Protein AF-A0A9D6X9I3-F1 (afdb_monomer)

Structure (mmCIF, N/CA/C/O backbone):
data_AF-A0A9D6X9I3-F1
#
_entry.id   AF-A0A9D6X9I3-F1
#
loop_
_atom_site.group_PDB
_atom_site.id
_atom_site.type_symbol
_atom_site.label_atom_i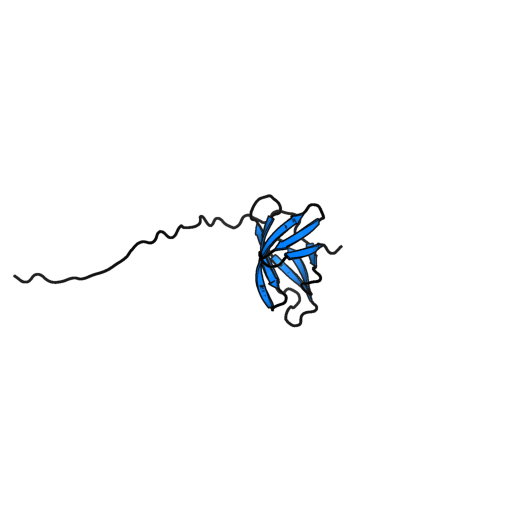d
_atom_site.label_alt_id
_atom_site.label_comp_id
_atom_site.label_asym_id
_atom_site.label_entity_id
_atom_site.label_seq_id
_atom_site.pdbx_PDB_ins_code
_atom_site.Cartn_x
_atom_site.Cartn_y
_atom_site.Cartn_z
_atom_site.occupancy
_atom_site.B_iso_or_equiv
_atom_site.auth_seq_id
_atom_site.auth_comp_id
_atom_site.auth_asym_id
_atom_site.auth_atom_id
_atom_site.pdbx_PDB_model_num
ATOM 1 N N . MET A 1 1 ? -40.344 14.367 -65.796 1.00 40.69 1 MET A N 1
ATOM 2 C CA . MET A 1 1 ? -39.614 13.225 -65.203 1.00 40.69 1 MET A CA 1
ATOM 3 C C . MET A 1 1 ? -39.374 13.541 -63.734 1.00 40.69 1 MET A C 1
ATOM 5 O O . MET A 1 1 ? -38.912 14.632 -63.437 1.00 40.69 1 MET A O 1
ATOM 9 N N . ARG A 1 2 ? -39.818 12.656 -62.836 1.00 38.0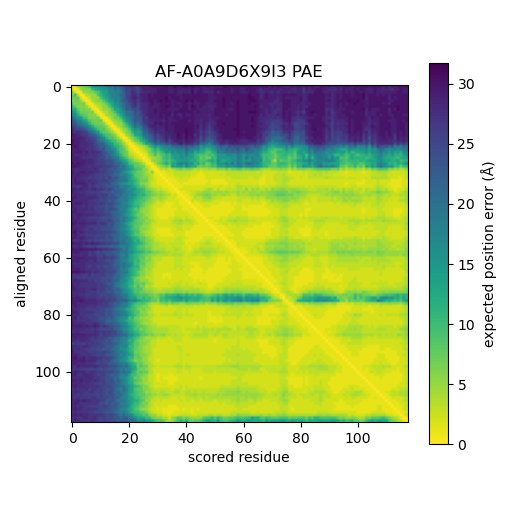9 2 ARG A N 1
ATOM 10 C CA . ARG A 1 2 ? -39.663 12.755 -61.375 1.00 38.09 2 ARG A CA 1
ATOM 11 C C . ARG A 1 2 ? -38.271 12.236 -61.001 1.00 38.09 2 ARG A C 1
ATOM 13 O O . ARG A 1 2 ? -37.972 11.105 -61.370 1.00 38.09 2 ARG A O 1
ATOM 20 N N . THR A 1 3 ? -37.490 12.992 -60.233 1.00 47.09 3 THR A N 1
ATOM 21 C CA . THR A 1 3 ? -36.297 12.465 -59.547 1.00 47.09 3 THR A CA 1
ATOM 22 C C . THR A 1 3 ? -36.475 12.664 -58.045 1.00 47.09 3 THR A C 1
ATOM 24 O O . THR A 1 3 ? -36.801 13.759 -57.590 1.00 47.09 3 THR A O 1
ATOM 27 N N . LEU A 1 4 ? -36.356 11.557 -57.313 1.00 41.62 4 LEU A N 1
ATOM 28 C CA . LEU A 1 4 ? -36.551 11.406 -55.873 1.00 41.62 4 LEU A CA 1
ATOM 29 C C . LEU A 1 4 ? -35.307 11.822 -55.062 1.00 41.62 4 LEU A C 1
ATOM 31 O O . LEU A 1 4 ? -34.189 11.511 -55.449 1.00 41.62 4 LEU A O 1
ATOM 35 N N . LEU A 1 5 ? -35.577 12.516 -53.949 1.00 43.22 5 LEU A N 1
ATOM 36 C CA . LEU A 1 5 ? -35.137 12.325 -52.550 1.00 43.22 5 LEU A CA 1
ATOM 37 C C . LEU A 1 5 ? -33.838 11.549 -52.209 1.00 43.22 5 LEU A C 1
ATOM 39 O O . LEU A 1 5 ? -33.625 10.459 -52.725 1.00 43.22 5 LEU A O 1
ATOM 43 N N . VAL A 1 6 ? -33.097 12.064 -51.205 1.00 44.69 6 VAL A N 1
ATOM 44 C CA . VAL A 1 6 ? -32.591 11.422 -49.945 1.00 44.69 6 VAL A CA 1
ATOM 45 C C . VAL A 1 6 ? -31.390 12.256 -49.431 1.00 44.69 6 VAL A C 1
ATOM 47 O O . VAL A 1 6 ? -30.391 12.389 -50.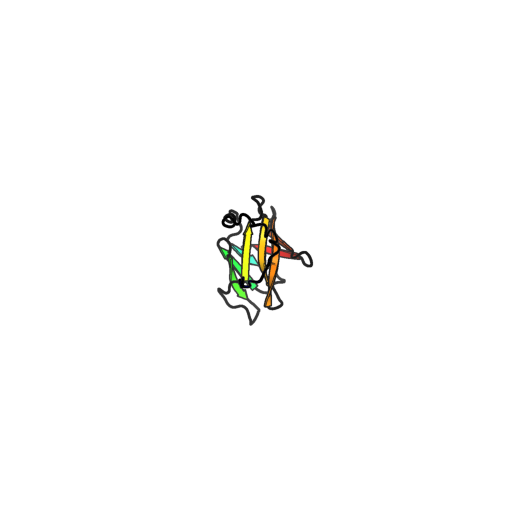124 1.00 44.69 6 VAL A O 1
ATOM 50 N N . LEU A 1 7 ? -31.532 13.109 -48.408 1.00 42.66 7 LEU A N 1
ATOM 51 C CA . LEU A 1 7 ? -31.401 12.894 -46.949 1.00 42.66 7 LEU A CA 1
ATOM 52 C C . LEU A 1 7 ? -30.029 12.387 -46.424 1.00 42.66 7 LEU A C 1
ATOM 54 O O . LEU A 1 7 ? -29.728 11.206 -46.493 1.00 42.66 7 LEU A O 1
ATOM 58 N N . ALA A 1 8 ? -29.348 13.311 -45.731 1.00 44.59 8 ALA A N 1
ATOM 59 C CA . ALA A 1 8 ? -28.849 13.195 -44.352 1.00 44.59 8 ALA A CA 1
ATOM 60 C C . ALA A 1 8 ? -27.438 12.643 -44.022 1.00 44.59 8 ALA A C 1
ATOM 62 O O . ALA A 1 8 ? -27.038 11.559 -44.421 1.00 44.59 8 ALA A O 1
ATOM 63 N N . LEU A 1 9 ? -26.837 13.384 -43.073 1.00 39.81 9 LEU A N 1
ATOM 64 C CA . LEU A 1 9 ? -26.287 12.930 -41.782 1.00 39.81 9 LEU A CA 1
ATOM 65 C C . LEU A 1 9 ? -24.762 12.751 -41.639 1.00 39.81 9 LEU A C 1
ATOM 67 O O . LEU A 1 9 ? -24.200 11.835 -42.215 1.00 39.81 9 LEU A O 1
ATOM 71 N N . CYS A 1 10 ? -24.197 13.598 -40.753 1.00 38.19 10 CYS A N 1
ATOM 72 C CA . CYS A 1 10 ? -23.193 13.356 -39.690 1.00 38.19 10 CYS A CA 1
ATOM 73 C C . CYS A 1 10 ? -21.895 12.578 -40.034 1.00 38.19 10 CYS A C 1
ATOM 75 O O . CYS A 1 10 ? -21.867 11.686 -40.854 1.00 38.19 10 CYS A O 1
ATOM 77 N N . ALA A 1 11 ? -20.738 12.795 -39.414 1.00 44.81 11 ALA A N 1
ATOM 78 C CA . ALA A 1 11 ? -20.413 13.399 -38.134 1.00 44.81 11 ALA A CA 1
ATOM 79 C C . ALA A 1 11 ? -18.967 13.924 -38.163 1.00 44.81 11 ALA A C 1
ATOM 81 O O . ALA A 1 11 ? -18.117 13.416 -38.895 1.00 44.81 11 ALA A O 1
ATOM 82 N N . ALA A 1 12 ? -18.694 14.900 -37.299 1.00 44.28 12 ALA A N 1
ATOM 83 C CA . ALA A 1 12 ? -17.356 15.274 -36.874 1.00 44.28 12 ALA A CA 1
ATOM 84 C C . ALA A 1 12 ? -16.637 14.053 -36.273 1.00 44.28 12 ALA A C 1
ATOM 86 O O . ALA A 1 12 ? -17.042 13.534 -35.234 1.00 44.28 12 ALA A O 1
ATOM 87 N N . LEU A 1 13 ? -15.569 13.595 -36.924 1.00 49.47 13 LEU A N 1
ATOM 88 C CA . LEU A 1 13 ? -14.666 12.602 -36.354 1.00 49.47 13 LEU A CA 1
ATOM 89 C C . LEU A 1 13 ? -13.707 13.322 -35.406 1.00 49.47 13 LEU A C 1
ATOM 91 O O . LEU A 1 13 ? -12.676 13.855 -35.810 1.00 49.47 13 LEU A O 1
ATOM 95 N N . GLY A 1 14 ? -14.092 13.356 -34.131 1.00 39.94 14 GLY A N 1
ATOM 96 C CA . GLY A 1 14 ? -13.163 13.595 -33.038 1.00 39.94 14 GLY A CA 1
ATOM 97 C C . GLY A 1 14 ? -12.123 12.480 -33.033 1.00 39.94 14 GLY A C 1
ATOM 98 O O . GLY A 1 14 ? -12.465 11.301 -32.943 1.00 39.94 14 GLY A O 1
ATOM 99 N N . ALA A 1 15 ? -10.854 12.852 -33.163 1.00 40.72 15 ALA A N 1
ATOM 100 C CA . ALA A 1 15 ? -9.741 11.937 -32.993 1.00 40.72 15 ALA A CA 1
ATOM 101 C C . ALA A 1 15 ? -9.663 11.535 -31.513 1.00 40.72 15 ALA A C 1
ATOM 103 O O . ALA A 1 15 ? -9.058 12.225 -30.695 1.00 40.72 15 ALA A O 1
ATOM 104 N N . ALA A 1 16 ? -10.306 10.423 -31.159 1.00 42.53 16 ALA A N 1
ATOM 105 C CA . ALA A 1 16 ? -9.983 9.706 -29.940 1.00 42.53 16 ALA A CA 1
ATOM 106 C C . ALA A 1 16 ? -8.579 9.123 -30.133 1.00 42.53 16 ALA A C 1
ATOM 108 O O . ALA A 1 16 ? -8.384 8.171 -30.892 1.00 42.53 16 ALA A O 1
ATOM 109 N N . ALA A 1 17 ? -7.591 9.746 -29.491 1.00 43.12 17 ALA A N 1
ATOM 110 C CA . ALA A 1 17 ? -6.262 9.184 -29.351 1.00 43.12 17 ALA A CA 1
ATOM 111 C C . ALA A 1 17 ? -6.409 7.807 -28.692 1.00 43.12 17 ALA A C 1
ATOM 113 O O . ALA A 1 17 ? -6.723 7.695 -27.508 1.00 43.12 17 ALA A O 1
ATOM 114 N N . CYS A 1 18 ? -6.235 6.754 -29.487 1.00 43.25 18 CYS A N 1
ATOM 115 C CA . CYS A 1 18 ? -6.055 5.410 -28.976 1.00 43.25 18 CYS A CA 1
ATOM 116 C C . CYS A 1 18 ? -4.737 5.430 -28.208 1.00 43.25 18 CYS A C 1
ATOM 118 O O . CYS A 1 18 ? -3.665 5.421 -28.813 1.00 43.25 18 CYS A O 1
ATOM 120 N N . GLY A 1 19 ? -4.815 5.517 -26.879 1.00 45.16 19 GLY A N 1
ATOM 121 C CA . GLY A 1 19 ? -3.690 5.157 -26.035 1.00 45.16 19 GLY A CA 1
ATOM 122 C C . GLY A 1 19 ? -3.239 3.771 -26.473 1.00 45.16 19 GLY A C 1
ATOM 123 O O . GLY A 1 19 ? -4.054 2.853 -26.574 1.00 45.16 19 GLY A O 1
ATOM 124 N N . THR A 1 20 ? -1.963 3.639 -26.816 1.00 45.34 20 THR A N 1
ATOM 125 C CA . THR A 1 20 ? -1.304 2.361 -27.073 1.00 45.34 20 THR A CA 1
ATOM 126 C C . THR A 1 20 ? -1.281 1.584 -25.760 1.00 45.34 20 THR A C 1
ATOM 128 O O . THR A 1 20 ? -0.274 1.550 -25.060 1.00 45.34 20 THR A O 1
ATOM 131 N N . GLY A 1 21 ? -2.437 1.043 -25.376 1.00 45.88 21 GLY A N 1
ATOM 132 C CA . GLY A 1 21 ? -2.648 0.243 -24.181 1.00 45.88 21 GLY A CA 1
ATOM 133 C C . GLY A 1 21 ? -2.032 -1.127 -24.387 1.00 45.88 21 GLY A C 1
ATOM 134 O O . GLY A 1 21 ? -2.741 -2.108 -24.598 1.00 45.88 21 GLY A O 1
ATOM 135 N N . GLY A 1 22 ? -0.700 -1.179 -24.372 1.00 50.31 22 GLY A N 1
ATOM 136 C CA . GLY A 1 22 ? -0.007 -2.413 -24.041 1.00 50.31 22 GLY A CA 1
ATOM 137 C C . GLY A 1 22 ? -0.463 -2.891 -22.657 1.00 50.31 22 GLY A C 1
ATOM 138 O O . GLY A 1 22 ? -0.973 -2.084 -21.869 1.00 50.31 22 GLY A O 1
ATOM 139 N N . PRO A 1 23 ? -0.328 -4.192 -22.351 1.00 58.34 23 PRO A N 1
ATOM 140 C CA . PRO A 1 23 ? -0.565 -4.666 -20.995 1.00 58.34 23 PRO A CA 1
ATOM 141 C C . PRO A 1 23 ? 0.247 -3.800 -20.020 1.00 58.34 23 PRO A C 1
ATOM 143 O O . PRO A 1 23 ? 1.376 -3.425 -20.360 1.00 58.34 23 PRO A O 1
ATOM 146 N N . PRO A 1 24 ? -0.317 -3.443 -18.851 1.00 56.00 24 PRO A N 1
ATOM 147 C CA . PRO A 1 24 ? 0.426 -2.686 -17.856 1.00 56.00 24 PRO A CA 1
ATOM 148 C C . PRO A 1 24 ? 1.761 -3.393 -17.595 1.00 56.00 24 PRO A C 1
ATOM 150 O O . PRO A 1 24 ? 1.779 -4.631 -17.547 1.00 56.00 24 PRO A O 1
ATOM 153 N N . PRO A 1 25 ? 2.872 -2.644 -17.481 1.00 61.41 25 PRO A N 1
ATOM 154 C CA . PRO A 1 25 ? 4.167 -3.250 -17.226 1.00 61.41 25 PRO A CA 1
ATOM 155 C C . PRO A 1 25 ? 4.063 -4.144 -15.982 1.00 61.41 25 PRO A C 1
ATOM 157 O O . PRO A 1 25 ? 3.388 -3.772 -15.013 1.00 61.41 25 PRO A O 1
ATOM 160 N N . PRO A 1 26 ? 4.666 -5.346 -16.011 1.00 62.81 26 PRO A N 1
ATOM 161 C CA . PRO A 1 26 ? 4.654 -6.222 -14.854 1.00 62.81 26 PRO A CA 1
ATOM 162 C C . PRO A 1 26 ? 5.277 -5.477 -13.677 1.00 62.81 26 PRO A C 1
ATOM 164 O O . PRO A 1 26 ? 6.361 -4.906 -13.804 1.00 62.81 26 PRO A O 1
ATOM 167 N N . ILE A 1 27 ? 4.608 -5.496 -12.526 1.00 65.75 27 ILE A N 1
ATOM 168 C CA . ILE A 1 27 ? 5.226 -4.995 -11.303 1.00 65.75 27 ILE A CA 1
ATOM 169 C C . ILE A 1 27 ? 6.368 -5.936 -10.956 1.00 65.75 27 ILE A C 1
ATOM 171 O O . ILE A 1 27 ? 6.159 -7.093 -10.605 1.00 65.75 27 ILE A O 1
ATOM 175 N N . SER A 1 28 ? 7.578 -5.415 -11.104 1.00 60.75 28 SER A N 1
ATOM 176 C CA . SER A 1 28 ? 8.819 -6.060 -10.707 1.00 60.75 28 SER A CA 1
ATOM 177 C C . SER A 1 28 ? 9.402 -5.212 -9.584 1.00 60.75 28 SER A C 1
ATOM 179 O O . SER A 1 28 ? 9.687 -4.038 -9.793 1.00 60.75 28 SER A O 1
ATOM 181 N N . GLY A 1 29 ? 9.531 -5.756 -8.374 1.00 70.38 29 GLY A N 1
ATOM 182 C CA . GLY A 1 29 ? 10.096 -5.000 -7.256 1.00 70.38 29 GLY A CA 1
ATOM 183 C C . GLY A 1 29 ? 9.818 -5.614 -5.882 1.00 70.38 29 GLY A C 1
ATOM 184 O O . GLY A 1 29 ? 9.030 -6.551 -5.774 1.00 70.38 29 GLY A O 1
ATOM 185 N N . PRO A 1 30 ? 10.441 -5.096 -4.809 1.00 86.38 30 PRO A N 1
ATOM 186 C CA . PRO A 1 30 ? 10.377 -5.658 -3.462 1.00 86.38 30 PRO A CA 1
ATOM 187 C C . PRO A 1 30 ? 9.112 -5.224 -2.704 1.00 86.38 30 PRO A C 1
ATOM 189 O O . PRO A 1 30 ? 9.160 -4.911 -1.514 1.00 86.38 30 PRO A O 1
ATOM 192 N N . PHE A 1 31 ? 7.968 -5.174 -3.385 1.00 91.19 31 PHE A N 1
ATOM 193 C CA . PHE A 1 31 ? 6.704 -4.767 -2.773 1.00 91.19 31 PHE A CA 1
ATOM 194 C C . PHE A 1 31 ? 6.025 -5.912 -2.019 1.00 91.19 31 PHE A C 1
ATOM 196 O O . PHE A 1 31 ? 5.314 -5.643 -1.058 1.00 91.19 31 PHE A O 1
ATOM 203 N N . ASP A 1 32 ? 6.278 -7.170 -2.382 1.00 91.94 32 ASP A N 1
ATOM 204 C CA . ASP A 1 32 ? 5.623 -8.323 -1.755 1.00 91.94 32 ASP A CA 1
ATOM 205 C C . ASP A 1 32 ? 5.914 -8.398 -0.254 1.00 91.94 32 ASP A C 1
ATOM 207 O O . ASP A 1 32 ? 7.072 -8.320 0.180 1.00 91.94 32 ASP A O 1
ATOM 211 N N . GLY A 1 33 ? 4.865 -8.546 0.549 1.00 93.56 33 GLY A N 1
ATOM 212 C CA . GLY A 1 33 ? 4.965 -8.575 2.005 1.00 93.56 33 GLY A CA 1
ATOM 213 C C . GLY A 1 33 ? 3.784 -7.927 2.714 1.00 93.56 33 GLY A C 1
ATOM 214 O O . GLY A 1 33 ? 2.844 -7.432 2.092 1.00 93.56 33 GLY A O 1
ATOM 215 N N . ILE A 1 34 ? 3.840 -7.946 4.045 1.00 96.25 34 ILE A N 1
ATOM 216 C CA . ILE A 1 34 ? 2.815 -7.352 4.903 1.00 96.25 34 ILE A CA 1
ATOM 217 C C . ILE A 1 34 ? 3.136 -5.879 5.123 1.00 96.25 34 ILE A C 1
ATOM 219 O O . ILE A 1 34 ? 4.237 -5.530 5.553 1.00 96.25 34 ILE A O 1
ATOM 223 N N . TRP A 1 35 ? 2.140 -5.038 4.876 1.00 96.81 35 TRP A N 1
ATOM 224 C CA . TRP A 1 35 ? 2.220 -3.597 5.018 1.00 96.81 35 TRP A CA 1
ATOM 225 C C . TRP A 1 35 ? 1.142 -3.080 5.957 1.00 96.81 35 TRP A C 1
ATOM 227 O O . TRP A 1 35 ? 0.005 -3.561 5.966 1.00 96.81 35 TRP A O 1
ATOM 237 N N . THR A 1 36 ? 1.508 -2.062 6.727 1.00 95.69 36 THR A N 1
ATOM 238 C CA . THR A 1 36 ? 0.622 -1.400 7.679 1.00 95.69 36 THR A CA 1
ATOM 239 C C . THR A 1 36 ? 0.767 0.112 7.601 1.00 95.69 36 THR A C 1
ATOM 241 O O . THR A 1 36 ? 1.812 0.646 7.228 1.00 95.69 36 THR A O 1
ATOM 244 N N . SER A 1 37 ? -0.296 0.821 7.964 1.00 91.12 37 SER A N 1
ATOM 245 C CA . SER A 1 37 ? -0.236 2.251 8.237 1.00 91.12 37 SER A CA 1
ATOM 246 C C . SER A 1 37 ? -1.219 2.592 9.352 1.00 91.12 37 SER A C 1
ATOM 248 O O . SER A 1 37 ? -2.398 2.230 9.243 1.00 91.12 37 SER A O 1
ATOM 250 N N . PRO A 1 38 ? -0.800 3.344 10.387 1.00 84.31 38 PRO A N 1
ATOM 251 C CA . PRO A 1 38 ? -1.675 3.711 11.501 1.00 84.31 38 PRO A CA 1
ATOM 252 C C . PRO A 1 38 ? -2.973 4.408 11.069 1.00 84.31 38 PRO A C 1
ATOM 254 O O . PRO A 1 38 ? -3.994 4.304 11.744 1.00 84.31 38 PRO A O 1
ATOM 257 N N . HIS A 1 39 ? -2.951 5.107 9.932 1.00 85.94 39 HIS A N 1
ATOM 258 C CA . HIS A 1 39 ? -4.086 5.884 9.434 1.00 85.94 39 HIS A CA 1
ATOM 259 C C . HIS A 1 39 ? -5.153 5.042 8.724 1.00 85.94 39 HIS A C 1
ATOM 261 O O . HIS A 1 39 ? -6.292 5.486 8.594 1.00 85.94 39 HIS A O 1
ATOM 267 N N . LEU A 1 40 ? -4.808 3.835 8.268 1.00 89.69 40 LEU A N 1
ATOM 268 C CA . LEU A 1 40 ? -5.713 2.987 7.492 1.00 89.69 40 LEU A CA 1
ATOM 269 C C . LEU A 1 40 ? -6.631 2.152 8.389 1.00 89.69 40 LEU A C 1
ATOM 271 O O . LEU A 1 40 ? -7.799 1.947 8.058 1.00 89.69 40 LEU A O 1
ATOM 275 N N . GLY A 1 41 ? -6.134 1.702 9.546 1.00 91.12 41 GLY A N 1
ATOM 276 C CA . GLY A 1 41 ? -6.878 0.814 10.447 1.00 91.12 41 GLY A CA 1
ATOM 277 C C . GLY A 1 41 ? -7.001 -0.627 9.930 1.00 91.12 41 GLY A C 1
ATOM 278 O O . GLY A 1 41 ? -7.934 -1.341 10.300 1.00 91.12 41 GLY A O 1
ATOM 279 N N . TYR A 1 42 ? -6.099 -1.049 9.046 1.00 93.19 42 TYR A N 1
ATOM 280 C CA . TYR A 1 42 ? -5.967 -2.430 8.590 1.00 93.19 42 TYR A CA 1
ATOM 281 C C . TYR A 1 42 ? -4.529 -2.717 8.159 1.00 93.19 42 TYR A C 1
ATOM 283 O O . TYR A 1 42 ? -3.821 -1.812 7.711 1.00 93.19 42 TYR A O 1
ATOM 291 N N . ASP A 1 43 ? -4.147 -3.988 8.250 1.00 96.12 43 ASP A N 1
ATOM 292 C CA . ASP A 1 43 ? -2.914 -4.511 7.667 1.00 96.12 43 ASP A CA 1
ATOM 293 C C . ASP A 1 43 ? -3.266 -5.323 6.422 1.00 96.12 43 ASP A C 1
ATOM 295 O O . ASP A 1 43 ? -4.333 -5.949 6.349 1.00 96.12 43 ASP A O 1
ATOM 299 N N . PHE A 1 44 ? -2.369 -5.357 5.444 1.00 97.31 44 PHE A N 1
ATOM 300 C CA . PHE A 1 44 ? -2.602 -6.084 4.202 1.00 97.31 44 PHE A CA 1
ATOM 301 C C . PHE A 1 44 ? -1.327 -6.722 3.657 1.00 97.31 44 PHE A C 1
ATOM 303 O O . PHE A 1 44 ? -0.229 -6.209 3.846 1.00 97.31 44 PHE A O 1
ATOM 310 N N . MET A 1 45 ? -1.485 -7.857 2.982 1.00 96.88 45 MET A N 1
ATOM 311 C CA . MET A 1 45 ? -0.414 -8.533 2.255 1.00 96.88 45 MET A CA 1
ATOM 312 C C . MET A 1 45 ? -0.461 -8.090 0.801 1.00 96.88 45 MET A C 1
ATOM 314 O O . MET A 1 45 ? -1.507 -8.240 0.170 1.00 96.88 45 MET A O 1
ATOM 318 N N . ILE A 1 46 ? 0.653 -7.587 0.281 1.00 95.69 46 ILE A N 1
ATOM 319 C CA . ILE A 1 46 ? 0.879 -7.414 -1.153 1.00 95.69 46 ILE A CA 1
ATOM 320 C C . ILE A 1 46 ? 1.466 -8.713 -1.712 1.00 95.69 46 ILE A C 1
ATOM 322 O O . ILE A 1 46 ? 2.438 -9.232 -1.164 1.00 95.69 46 ILE A O 1
ATOM 326 N N . ASP A 1 47 ? 0.861 -9.204 -2.792 1.00 91.25 47 ASP A N 1
ATOM 327 C CA . ASP A 1 47 ? 1.322 -10.338 -3.599 1.00 91.25 47 ASP A CA 1
ATOM 328 C C . ASP A 1 47 ? 1.123 -9.978 -5.080 1.00 91.25 47 ASP A C 1
ATOM 330 O O . ASP A 1 47 ? -0.003 -9.949 -5.599 1.00 91.25 47 ASP A O 1
ATOM 334 N N . GLY A 1 48 ? 2.212 -9.578 -5.740 1.00 90.19 48 GLY A N 1
ATOM 335 C CA . GLY A 1 48 ? 2.164 -9.004 -7.080 1.00 90.19 48 GLY A CA 1
ATOM 336 C C . GLY A 1 48 ? 1.420 -7.656 -7.101 1.00 90.19 48 GLY A C 1
ATOM 337 O O . GLY A 1 48 ? 1.656 -6.807 -6.244 1.00 90.19 48 GLY A O 1
ATOM 338 N N . PRO A 1 49 ? 0.515 -7.396 -8.067 1.00 91.81 49 PRO A N 1
ATOM 339 C CA . PRO A 1 49 ? -0.110 -6.079 -8.233 1.00 91.81 49 PRO A CA 1
ATOM 340 C C . PRO A 1 49 ? -1.280 -5.804 -7.274 1.00 91.81 49 PRO A C 1
ATOM 342 O O . PRO A 1 49 ? -1.938 -4.767 -7.387 1.00 91.81 49 PRO A O 1
ATOM 345 N N . VAL A 1 50 ? -1.592 -6.731 -6.365 1.00 95.00 50 VAL A N 1
ATOM 346 C CA . VAL A 1 50 ? -2.779 -6.676 -5.505 1.00 95.00 50 VAL A CA 1
ATOM 347 C C . VAL A 1 50 ? -2.380 -6.806 -4.043 1.00 95.00 50 VAL A C 1
ATOM 349 O O . VAL A 1 50 ? -1.521 -7.610 -3.696 1.00 95.00 50 VAL A O 1
ATOM 352 N N . GLY A 1 51 ? -3.057 -6.048 -3.177 1.00 96.44 51 GLY A N 1
ATOM 353 C CA . GLY A 1 51 ? -2.996 -6.240 -1.735 1.00 96.44 51 GLY A CA 1
ATOM 354 C C . GLY A 1 51 ? -4.346 -6.615 -1.129 1.00 96.44 51 GLY A C 1
ATOM 355 O O . GLY A 1 51 ? -5.381 -6.021 -1.458 1.00 96.44 51 GLY A O 1
ATOM 356 N N . LYS A 1 52 ? -4.324 -7.605 -0.235 1.00 97.88 52 LYS A N 1
ATOM 357 C CA . LYS A 1 52 ? -5.500 -8.126 0.473 1.00 97.88 52 LYS A CA 1
ATOM 358 C C . LYS A 1 52 ? -5.380 -7.911 1.972 1.00 97.88 52 LYS A C 1
ATOM 360 O O . LYS A 1 52 ? -4.312 -8.134 2.542 1.00 97.88 52 LYS A O 1
ATOM 365 N N . ALA A 1 53 ? -6.472 -7.509 2.609 1.00 97.19 53 ALA A N 1
ATOM 366 C CA . ALA A 1 53 ? -6.520 -7.306 4.047 1.00 97.19 53 ALA A CA 1
ATOM 367 C C . ALA A 1 53 ? -6.253 -8.619 4.796 1.00 97.19 53 ALA A C 1
ATOM 369 O O . ALA A 1 53 ? -6.811 -9.665 4.472 1.00 97.19 53 ALA A O 1
ATOM 370 N N . ILE A 1 54 ? -5.422 -8.564 5.834 1.00 97.00 54 ILE A N 1
ATOM 371 C CA . ILE A 1 54 ? -5.119 -9.720 6.695 1.00 97.00 54 ILE A CA 1
ATOM 372 C C . ILE A 1 54 ? -5.611 -9.521 8.131 1.00 97.00 54 ILE A C 1
ATOM 374 O O . ILE A 1 54 ? -5.842 -10.507 8.842 1.00 97.00 54 ILE A O 1
ATOM 378 N N . SER A 1 55 ? -5.790 -8.264 8.539 1.00 94.44 55 SER A N 1
ATOM 379 C CA . SER A 1 55 ? -6.340 -7.815 9.816 1.00 94.44 55 SER A CA 1
ATOM 380 C C . SER A 1 55 ? -7.051 -6.471 9.588 1.00 94.44 55 SER A C 1
ATOM 382 O O . SER A 1 55 ? -6.663 -5.703 8.707 1.00 94.44 55 SER A O 1
ATOM 384 N N . SER A 1 56 ? -8.097 -6.163 10.357 1.00 92.50 56 SER A N 1
ATOM 385 C CA . SER A 1 56 ? -8.718 -4.837 10.323 1.00 92.50 56 SER A CA 1
ATOM 386 C C . SER A 1 56 ? -9.417 -4.515 11.637 1.00 92.50 56 SER A C 1
ATOM 388 O O . SER A 1 56 ? -10.020 -5.389 12.257 1.00 92.50 56 SER A O 1
ATOM 390 N N . SER A 1 57 ? -9.368 -3.246 12.044 1.00 90.81 57 SER A N 1
ATOM 391 C CA . SER A 1 57 ? -10.229 -2.691 13.095 1.00 90.81 57 SER A CA 1
ATOM 392 C C . SER A 1 57 ? -11.528 -2.096 12.535 1.00 90.81 57 SER A C 1
ATOM 394 O O . SER A 1 57 ? -12.348 -1.567 13.288 1.00 90.81 57 SER A O 1
ATOM 396 N N . ARG A 1 58 ? -11.734 -2.168 11.214 1.00 87.62 58 ARG A N 1
ATOM 397 C CA . ARG A 1 58 ? -12.862 -1.563 10.506 1.00 87.62 58 ARG A CA 1
ATOM 398 C C . ARG A 1 58 ? -13.933 -2.601 10.228 1.00 87.62 58 ARG A C 1
ATOM 400 O O . ARG A 1 58 ? -13.675 -3.603 9.579 1.00 87.62 58 ARG A O 1
ATOM 407 N N . ALA A 1 59 ? -15.164 -2.304 10.634 1.00 88.00 59 ALA A N 1
ATOM 408 C CA . ALA A 1 59 ? -16.297 -3.216 10.466 1.00 88.00 59 ALA A CA 1
ATOM 409 C C . ALA A 1 59 ? -16.643 -3.539 8.997 1.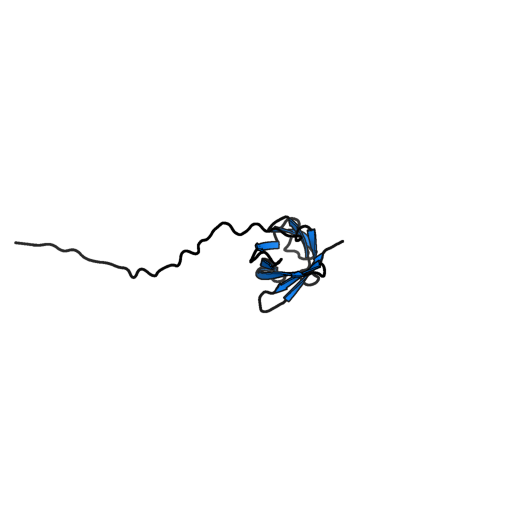00 88.00 59 ALA A C 1
ATOM 411 O O . ALA A 1 59 ? -17.353 -4.502 8.738 1.00 88.00 59 ALA A O 1
ATOM 412 N N . THR A 1 60 ? -16.181 -2.727 8.044 1.00 90.00 60 THR A N 1
ATOM 413 C CA . THR A 1 60 ? -16.479 -2.879 6.612 1.00 90.00 60 THR A CA 1
ATOM 414 C C . THR A 1 60 ? -15.389 -3.605 5.828 1.00 90.00 60 THR A C 1
ATOM 416 O O . THR A 1 60 ? -15.571 -3.805 4.633 1.00 90.00 60 THR A O 1
ATOM 419 N N . ILE A 1 61 ? -14.260 -3.948 6.457 1.00 93.44 61 ILE A N 1
ATOM 420 C CA . ILE A 1 61 ? -13.132 -4.624 5.807 1.00 93.44 61 ILE A CA 1
ATOM 421 C C . ILE A 1 61 ? -12.929 -5.971 6.488 1.00 93.44 61 ILE A C 1
ATOM 423 O O . ILE A 1 61 ? -12.672 -6.046 7.689 1.00 93.44 61 ILE A O 1
ATOM 427 N N . HIS A 1 62 ? -13.012 -7.033 5.702 1.00 94.94 62 HIS A N 1
ATOM 428 C CA . HIS A 1 62 ? -12.819 -8.402 6.149 1.00 94.94 62 HIS A CA 1
ATOM 429 C C . HIS A 1 62 ? -11.468 -8.926 5.676 1.00 94.94 62 HIS A C 1
ATOM 431 O O . HIS A 1 62 ? -10.824 -8.373 4.786 1.00 94.94 62 HIS A O 1
ATOM 437 N N . ARG A 1 63 ? -11.017 -10.021 6.291 1.00 96.00 63 ARG A N 1
ATOM 438 C CA . ARG A 1 63 ? -9.841 -10.740 5.800 1.00 96.00 63 ARG A CA 1
ATOM 439 C C . ARG A 1 63 ? -10.076 -11.190 4.353 1.00 96.00 63 ARG A C 1
ATOM 441 O O . ARG A 1 63 ? -11.180 -11.593 4.007 1.00 96.00 63 ARG A O 1
AT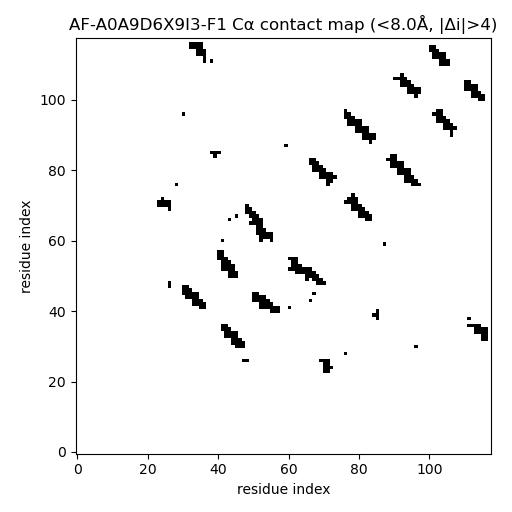OM 448 N N . ASP A 1 64 ? -9.015 -11.128 3.557 1.00 96.50 64 ASP A N 1
ATOM 449 C CA . ASP A 1 64 ? -8.946 -11.437 2.127 1.00 96.50 64 ASP A CA 1
ATOM 450 C C . ASP A 1 64 ? -9.669 -10.451 1.198 1.00 96.50 64 ASP A C 1
ATOM 452 O O . ASP A 1 64 ? -9.532 -10.571 -0.026 1.00 96.50 64 ASP A O 1
ATOM 456 N N . ASP A 1 65 ? -10.342 -9.428 1.743 1.00 96.25 65 ASP A N 1
ATOM 457 C CA . ASP A 1 65 ? -10.864 -8.324 0.942 1.00 96.25 65 ASP A CA 1
ATOM 458 C C . ASP A 1 65 ? -9.711 -7.618 0.232 1.00 96.25 65 ASP A C 1
ATOM 460 O O . ASP A 1 65 ? -8.667 -7.303 0.813 1.00 96.25 65 ASP A O 1
ATOM 464 N N . GLN A 1 66 ? -9.908 -7.344 -1.050 1.00 97.31 66 GLN A N 1
ATOM 465 C CA . GLN A 1 66 ? -8.964 -6.555 -1.813 1.00 97.31 66 GLN A CA 1
ATOM 466 C C . GLN A 1 66 ? -9.040 -5.098 -1.351 1.00 97.31 66 GLN A C 1
ATOM 468 O O . GLN A 1 66 ? -10.097 -4.478 -1.416 1.00 97.31 66 GLN A O 1
ATOM 473 N N . VAL A 1 67 ? -7.911 -4.551 -0.904 1.00 97.31 67 VAL A N 1
ATOM 474 C CA . VAL A 1 67 ? -7.825 -3.184 -0.353 1.00 97.31 67 VAL A CA 1
ATOM 475 C C . VAL A 1 67 ? -6.771 -2.330 -1.044 1.00 97.31 67 VAL A C 1
ATOM 477 O O . VAL A 1 67 ? -6.704 -1.127 -0.808 1.00 97.31 67 VAL A O 1
ATOM 480 N N . PHE A 1 68 ? -5.962 -2.937 -1.911 1.00 97.50 68 PHE A N 1
ATOM 481 C CA . PHE A 1 68 ? -4.868 -2.275 -2.600 1.00 97.50 68 PHE A CA 1
ATOM 482 C C . PHE A 1 68 ? -4.682 -2.851 -4.009 1.00 97.50 68 PHE A C 1
ATOM 484 O O . PHE A 1 68 ? -4.824 -4.056 -4.236 1.00 97.50 68 PHE A O 1
ATOM 491 N N . GLN A 1 69 ? -4.371 -1.979 -4.960 1.00 96.62 69 GLN A N 1
ATOM 492 C CA . GLN A 1 69 ? -3.992 -2.307 -6.330 1.00 96.62 69 GLN A CA 1
ATOM 493 C C . GLN A 1 69 ? -2.901 -1.352 -6.776 1.00 96.62 69 GLN A C 1
ATOM 495 O O . GLN A 1 69 ? -2.956 -0.168 -6.447 1.00 96.62 69 GLN A O 1
ATOM 500 N N . MET A 1 70 ? -1.967 -1.837 -7.582 1.00 94.75 70 MET A N 1
ATOM 501 C CA . MET A 1 70 ? -0.946 -0.989 -8.179 1.00 94.75 70 MET A CA 1
ATOM 502 C C . MET A 1 70 ? -0.587 -1.407 -9.599 1.00 94.75 70 MET A C 1
ATOM 504 O O . MET A 1 70 ? -0.768 -2.553 -10.006 1.00 94.75 70 MET A O 1
ATOM 508 N N . VAL A 1 71 ? -0.060 -0.435 -10.337 1.00 92.31 71 VAL A N 1
ATOM 509 C CA . VAL A 1 71 ? 0.474 -0.539 -11.691 1.00 92.31 71 VAL A CA 1
ATOM 510 C C . VAL A 1 71 ? 1.774 0.259 -11.739 1.00 92.31 71 VAL A C 1
ATOM 512 O O . VAL A 1 71 ? 1.780 1.441 -11.382 1.00 92.31 71 VAL A O 1
ATOM 515 N N . ALA A 1 72 ? 2.868 -0.370 -12.175 1.00 89.56 72 ALA A N 1
ATOM 516 C CA . ALA A 1 72 ? 4.157 0.305 -12.318 1.00 89.56 72 ALA A CA 1
ATOM 517 C C . ALA A 1 72 ? 4.046 1.499 -13.283 1.00 89.56 72 ALA A C 1
ATOM 519 O O . ALA A 1 72 ? 3.364 1.419 -14.307 1.00 89.56 72 ALA A O 1
ATOM 520 N N . ILE A 1 73 ? 4.687 2.614 -12.928 1.00 87.31 73 ILE A N 1
ATOM 521 C CA . ILE A 1 73 ? 4.766 3.809 -13.786 1.00 87.31 73 ILE A CA 1
ATOM 522 C C . ILE A 1 73 ? 6.024 3.738 -14.653 1.00 87.31 73 ILE A C 1
ATOM 524 O O . ILE A 1 73 ? 5.971 4.014 -15.849 1.00 87.31 73 ILE A O 1
ATOM 528 N N . ASP A 1 74 ? 7.139 3.371 -14.031 1.00 79.75 74 ASP A N 1
ATOM 529 C CA . ASP A 1 74 ? 8.475 3.270 -14.605 1.00 79.75 74 ASP A CA 1
ATOM 530 C C . ASP A 1 74 ? 9.269 2.179 -13.852 1.00 79.75 74 ASP A C 1
ATOM 532 O O . ASP A 1 74 ? 8.719 1.473 -13.001 1.00 79.75 74 ASP A O 1
ATOM 536 N N . ASP A 1 75 ? 10.552 2.026 -14.181 1.00 71.62 75 ASP A N 1
ATOM 537 C CA . ASP A 1 75 ? 11.441 1.047 -13.544 1.00 71.62 75 ASP A CA 1
ATOM 538 C C . ASP A 1 75 ? 11.944 1.503 -12.146 1.00 71.62 75 ASP A C 1
ATOM 540 O O . ASP A 1 75 ? 12.649 0.751 -11.469 1.00 71.62 75 ASP A O 1
ATOM 544 N N . ASP A 1 76 ? 11.572 2.701 -11.666 1.00 71.62 76 ASP A N 1
ATOM 545 C CA . ASP A 1 76 ? 12.188 3.378 -10.510 1.00 71.62 76 ASP A CA 1
ATOM 546 C C . ASP A 1 76 ? 11.427 3.175 -9.187 1.00 71.62 76 ASP A C 1
ATOM 548 O O . ASP A 1 76 ? 11.273 4.100 -8.391 1.00 71.62 76 ASP A O 1
ATOM 552 N N . MET A 1 77 ? 10.946 1.960 -8.899 1.00 89.31 77 MET A N 1
ATOM 553 C CA . MET A 1 77 ? 10.197 1.648 -7.660 1.00 89.31 77 MET A CA 1
ATOM 554 C C . MET A 1 77 ? 8.953 2.534 -7.436 1.00 89.31 77 MET A C 1
ATOM 556 O O . MET A 1 77 ? 8.435 2.631 -6.316 1.00 89.31 77 MET A O 1
ATOM 560 N N . ARG A 1 78 ? 8.455 3.162 -8.508 1.00 92.94 78 ARG A N 1
ATOM 561 C CA . ARG A 1 78 ? 7.281 4.035 -8.517 1.00 92.94 78 ARG A CA 1
ATOM 562 C C . ARG A 1 78 ? 6.111 3.359 -9.201 1.00 92.94 78 ARG A C 1
ATOM 564 O O . ARG A 1 78 ? 6.236 2.661 -10.208 1.00 92.94 78 ARG A O 1
ATOM 571 N N . PHE A 1 79 ? 4.931 3.616 -8.669 1.00 93.69 79 PHE A N 1
ATOM 572 C CA . PHE A 1 79 ? 3.705 3.030 -9.175 1.00 93.69 79 PHE A CA 1
ATOM 573 C C . PHE A 1 79 ? 2.524 3.974 -8.974 1.00 93.69 79 PHE A C 1
ATOM 575 O O . PHE A 1 79 ? 2.533 4.866 -8.129 1.00 93.69 79 PHE A O 1
ATOM 582 N N . SER A 1 80 ? 1.491 3.768 -9.776 1.00 95.56 80 SER A N 1
ATOM 583 C CA . SER A 1 80 ? 0.161 4.324 -9.551 1.00 95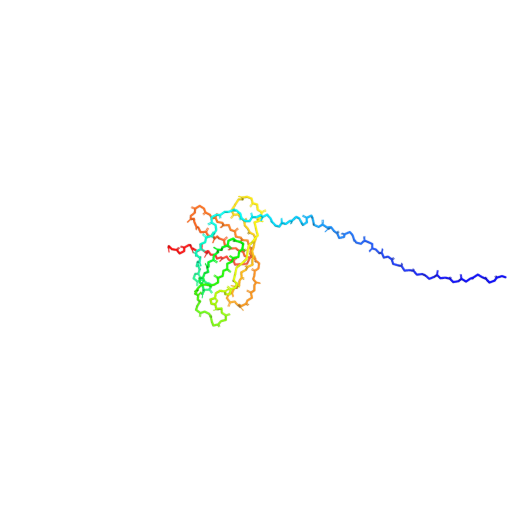.56 80 SER A CA 1
ATOM 584 C C . SER A 1 80 ? -0.705 3.233 -8.947 1.00 95.56 80 SER A C 1
ATOM 586 O O . SER A 1 80 ? -0.464 2.051 -9.189 1.00 95.56 80 SER A O 1
ATOM 588 N N . GLY A 1 81 ? -1.700 3.587 -8.149 1.00 95.44 81 GLY A N 1
ATOM 589 C CA . GLY A 1 81 ? -2.516 2.583 -7.491 1.00 95.44 81 GLY A CA 1
ATOM 590 C C . GLY A 1 81 ? -3.887 3.069 -7.083 1.00 95.44 81 GLY A C 1
ATOM 591 O O . GLY A 1 81 ? -4.224 4.244 -7.211 1.00 95.44 81 GLY A O 1
ATOM 592 N N . LYS A 1 82 ? -4.678 2.118 -6.592 1.00 97.25 82 LYS A N 1
ATOM 593 C CA . LYS A 1 82 ? -5.948 2.359 -5.914 1.00 97.25 82 LYS A CA 1
ATOM 594 C C . LYS A 1 82 ? -5.880 1.747 -4.531 1.00 97.25 82 LYS A C 1
ATOM 596 O O . LYS A 1 82 ? -5.385 0.631 -4.382 1.00 97.25 82 LYS A O 1
ATOM 601 N N . GLN A 1 83 ? -6.371 2.462 -3.530 1.00 96.88 83 GLN A N 1
ATOM 602 C CA . GLN A 1 83 ? -6.417 1.967 -2.161 1.00 96.88 83 GLN A CA 1
ATOM 603 C C . GLN A 1 83 ? -7.761 2.279 -1.513 1.00 96.88 83 GLN A C 1
ATOM 605 O O . GLN A 1 83 ? -8.293 3.378 -1.670 1.00 96.88 83 GLN A O 1
ATOM 610 N N . LEU A 1 84 ? -8.311 1.305 -0.788 1.00 95.25 84 LEU A N 1
ATOM 611 C CA . LEU A 1 84 ? -9.523 1.487 -0.001 1.00 95.25 84 LEU A CA 1
ATOM 612 C C . LEU A 1 84 ? -9.185 2.306 1.252 1.00 95.25 84 LEU A C 1
ATOM 614 O O . LEU A 1 84 ? -8.459 1.837 2.131 1.00 95.25 84 LEU A O 1
ATOM 618 N N . LEU A 1 85 ? -9.674 3.540 1.326 1.00 91.62 85 LEU A N 1
ATOM 619 C CA . LEU A 1 85 ? -9.323 4.477 2.391 1.00 91.62 85 LEU A CA 1
ATOM 620 C C . LEU A 1 85 ? -10.326 4.475 3.550 1.00 91.62 85 LEU A C 1
ATOM 622 O O . LEU A 1 85 ? -11.358 3.795 3.514 1.00 91.62 85 LEU A O 1
ATOM 626 N N . PRO A 1 86 ? -10.022 5.241 4.618 1.00 88.25 86 PRO A N 1
ATOM 627 C CA . PRO A 1 86 ? -10.869 5.343 5.783 1.00 88.25 86 PRO A CA 1
ATOM 628 C C . PRO A 1 86 ? -12.353 5.688 5.585 1.00 88.25 86 PRO A C 1
ATOM 630 O O . PRO A 1 86 ? -13.172 5.382 6.455 1.00 88.25 86 PRO A O 1
ATOM 633 N N . ASP A 1 87 ? -12.709 6.303 4.470 1.00 89.94 87 ASP A N 1
ATOM 634 C CA . ASP A 1 87 ? -14.084 6.646 4.107 1.00 89.94 87 ASP A CA 1
ATOM 635 C C . ASP A 1 87 ? -14.854 5.492 3.440 1.00 89.94 87 ASP A C 1
ATOM 637 O O . ASP A 1 87 ? -16.046 5.624 3.172 1.00 89.94 87 ASP A O 1
ATOM 641 N N . GLY A 1 88 ? -14.197 4.353 3.200 1.00 88.94 88 GLY A N 1
ATOM 642 C CA . GLY A 1 88 ? -14.785 3.199 2.523 1.00 88.94 88 GLY A CA 1
ATOM 643 C C . GLY A 1 88 ? -14.812 3.324 0.999 1.00 88.94 88 GLY A C 1
ATOM 644 O O . GLY A 1 88 ? -15.444 2.497 0.344 1.00 88.94 88 GLY A O 1
ATOM 645 N N . ALA A 1 89 ? -14.138 4.325 0.426 1.00 93.25 89 ALA A N 1
ATOM 646 C CA . ALA A 1 89 ? -14.005 4.498 -1.014 1.00 93.25 89 ALA A CA 1
ATOM 647 C C . ALA A 1 89 ? -12.604 4.108 -1.506 1.00 93.25 89 ALA A C 1
ATOM 649 O O . ALA A 1 89 ? -11.625 4.115 -0.758 1.00 93.25 89 ALA A O 1
ATOM 650 N N . TRP A 1 90 ? -12.514 3.758 -2.788 1.00 95.62 90 TRP A N 1
ATOM 651 C CA . TRP A 1 90 ? -11.241 3.553 -3.475 1.00 95.62 90 TRP A CA 1
ATOM 652 C C . TRP A 1 90 ? -10.691 4.893 -3.953 1.00 95.62 90 TRP A C 1
ATOM 654 O O . TRP A 1 90 ? -11.354 5.585 -4.725 1.00 95.62 90 TRP A O 1
ATOM 664 N N . HIS A 1 91 ? -9.469 5.224 -3.544 1.00 95.88 91 HIS A N 1
ATOM 665 C CA . HIS A 1 91 ? -8.776 6.441 -3.963 1.00 95.88 91 HIS A CA 1
ATOM 666 C C . HIS A 1 91 ? -7.580 6.104 -4.828 1.00 95.88 91 HIS A C 1
ATOM 668 O O . HIS A 1 91 ? -6.843 5.161 -4.537 1.00 95.88 91 HIS A O 1
ATOM 674 N N . GLU A 1 92 ? -7.404 6.882 -5.889 1.00 97.56 92 GLU A N 1
ATOM 675 C CA . GLU A 1 92 ? -6.224 6.817 -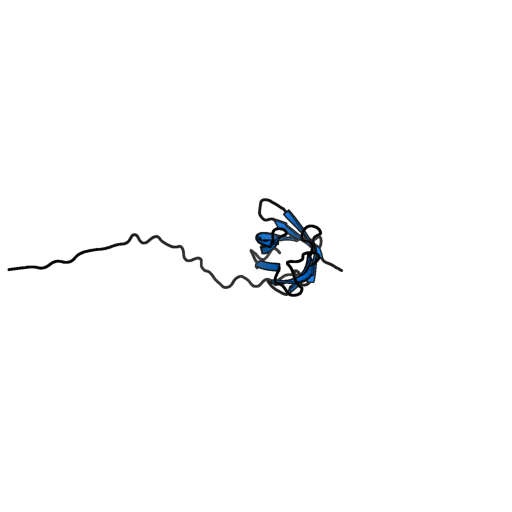6.742 1.00 97.56 92 GLU A CA 1
ATOM 676 C C . GLU A 1 92 ? -5.053 7.535 -6.071 1.00 97.56 92 GLU A C 1
ATOM 678 O O . GLU A 1 92 ? -5.228 8.592 -5.468 1.00 97.56 92 GLU A O 1
ATOM 683 N N . PHE A 1 93 ? -3.858 6.961 -6.168 1.00 96.94 93 PHE A N 1
ATOM 684 C CA . PHE A 1 93 ? -2.651 7.526 -5.573 1.00 96.94 93 PHE A CA 1
ATOM 685 C C . PHE A 1 93 ? -1.404 7.163 -6.388 1.00 96.94 93 PHE A C 1
ATOM 687 O O . PHE A 1 93 ? -1.424 6.267 -7.234 1.00 96.94 93 PHE A O 1
ATOM 694 N N . VAL A 1 94 ? -0.306 7.860 -6.111 1.00 97.06 94 VAL A N 1
ATOM 695 C CA . VAL A 1 94 ? 1.046 7.518 -6.563 1.00 97.06 94 VAL A CA 1
ATOM 696 C C . VAL A 1 94 ? 1.851 7.053 -5.359 1.00 97.06 94 VAL A C 1
ATOM 698 O O . VAL A 1 94 ? 1.815 7.691 -4.305 1.00 97.06 94 VAL A O 1
ATOM 701 N N . GLY A 1 95 ? 2.551 5.935 -5.517 1.00 95.62 95 GLY A N 1
ATOM 702 C CA . GLY A 1 95 ? 3.411 5.332 -4.512 1.00 95.62 95 GLY A CA 1
ATOM 703 C C . GLY A 1 95 ? 4.864 5.242 -4.971 1.00 95.62 95 GLY A C 1
ATOM 704 O O . GLY A 1 95 ? 5.144 5.109 -6.162 1.00 95.62 95 GLY A O 1
ATOM 705 N N . GLU A 1 96 ? 5.787 5.299 -4.016 1.00 95.19 96 GLU A N 1
ATOM 706 C CA . GLU A 1 96 ? 7.221 5.077 -4.224 1.00 95.19 96 GLU A CA 1
ATOM 707 C C . GLU A 1 96 ? 7.780 4.266 -3.052 1.00 95.19 96 GLU A C 1
ATOM 709 O O . GLU A 1 96 ? 7.617 4.664 -1.895 1.00 95.19 96 GLU A O 1
ATOM 714 N N . LEU A 1 97 ? 8.447 3.144 -3.338 1.00 93.94 97 LEU A N 1
ATOM 715 C CA . LEU A 1 97 ? 9.248 2.437 -2.337 1.00 93.94 97 LEU A CA 1
ATOM 716 C C . LEU A 1 97 ? 10.630 3.084 -2.246 1.00 93.94 97 LEU A C 1
ATOM 718 O O . LEU A 1 97 ? 11.410 3.041 -3.196 1.00 93.94 97 LEU A O 1
ATOM 722 N N . LYS A 1 98 ? 10.941 3.662 -1.086 1.00 93.56 98 LYS A N 1
ATOM 723 C CA . LYS A 1 98 ? 12.215 4.345 -0.845 1.00 93.56 98 LYS A CA 1
ATOM 724 C C . LYS A 1 98 ? 13.254 3.421 -0.216 1.00 93.56 98 LYS A C 1
ATOM 726 O O . LYS A 1 98 ? 12.950 2.348 0.301 1.00 93.56 98 LYS A O 1
ATOM 731 N N . TYR A 1 99 ? 14.508 3.877 -0.217 1.00 90.50 99 TYR A N 1
ATOM 732 C CA . TYR A 1 99 ? 15.653 3.159 0.360 1.00 90.50 99 TYR A CA 1
ATOM 733 C C . TYR A 1 99 ? 15.536 2.869 1.864 1.00 90.50 99 TYR A C 1
ATOM 735 O O . TYR A 1 99 ? 16.254 2.012 2.371 1.00 90.50 99 TYR A O 1
ATOM 743 N N . ASP A 1 100 ? 14.646 3.560 2.579 1.00 93.00 100 ASP A N 1
ATOM 744 C CA . ASP A 1 100 ? 14.332 3.276 3.983 1.00 93.00 100 ASP A CA 1
ATOM 745 C C . ASP A 1 100 ? 13.404 2.057 4.163 1.00 93.00 100 ASP A C 1
ATOM 747 O O . ASP A 1 100 ? 13.054 1.712 5.291 1.00 93.00 100 ASP A O 1
ATOM 751 N N . GLY A 1 101 ? 13.009 1.406 3.064 1.00 92.25 101 GLY A N 1
ATOM 752 C CA . GLY A 1 101 ? 12.144 0.231 3.057 1.00 92.25 101 GLY A CA 1
ATOM 753 C C . GLY A 1 101 ? 10.660 0.549 3.230 1.00 92.25 101 GLY A C 1
ATOM 754 O O . GLY A 1 101 ? 9.871 -0.377 3.422 1.00 92.25 101 GLY A O 1
ATOM 755 N N . LYS A 1 102 ? 10.266 1.827 3.171 1.00 95.81 102 LYS A N 1
ATOM 756 C CA . LYS A 1 102 ? 8.873 2.265 3.311 1.00 95.81 102 LYS A CA 1
ATOM 757 C C . LYS A 1 102 ? 8.281 2.668 1.969 1.00 95.81 102 LYS A C 1
ATOM 759 O O . LYS A 1 102 ? 8.972 3.200 1.099 1.00 95.81 102 LYS A O 1
ATOM 764 N N . ILE A 1 103 ? 6.974 2.464 1.828 1.00 95.94 103 ILE A N 1
ATOM 765 C CA . ILE A 1 103 ? 6.225 2.967 0.676 1.00 95.94 103 ILE A CA 1
ATOM 766 C C . ILE A 1 103 ? 5.588 4.296 1.062 1.00 95.94 103 ILE A C 1
ATOM 768 O O . ILE A 1 103 ? 4.818 4.376 2.017 1.00 95.94 103 ILE A O 1
ATOM 772 N N . TYR A 1 104 ? 5.891 5.336 0.298 1.00 96.50 104 TYR A N 1
ATOM 773 C CA . TYR A 1 104 ? 5.304 6.660 0.453 1.00 96.50 104 TYR A CA 1
ATOM 774 C C . TYR A 1 104 ? 4.207 6.840 -0.587 1.00 96.50 104 TYR A C 1
ATOM 776 O O . TYR A 1 104 ? 4.489 6.787 -1.781 1.00 96.50 104 TYR A O 1
ATOM 784 N N . CYS A 1 105 ? 2.977 7.070 -0.136 1.00 96.81 105 CYS A N 1
ATOM 785 C CA . CYS A 1 105 ? 1.803 7.231 -0.986 1.00 96.81 105 CYS A CA 1
ATOM 786 C C . CYS A 1 105 ? 1.284 8.672 -0.940 1.00 96.81 105 CYS A C 1
ATOM 788 O O . CYS A 1 105 ? 1.309 9.313 0.114 1.00 96.81 105 CYS A O 1
ATOM 790 N N . SER A 1 106 ? 0.762 9.169 -2.063 1.00 95.75 106 SER A N 1
ATOM 791 C CA . SER A 1 106 ? 0.031 10.437 -2.123 1.00 95.75 106 SER A CA 1
ATOM 792 C C . SER A 1 106 ? -1.032 10.446 -3.219 1.00 95.75 106 SER A C 1
ATOM 794 O O . SER A 1 106 ? -0.784 9.994 -4.334 1.00 95.75 106 SER A O 1
ATOM 796 N N . ASP A 1 107 ? -2.197 11.018 -2.922 1.00 94.88 107 ASP A N 1
ATOM 797 C CA . ASP A 1 107 ? -3.282 11.293 -3.881 1.00 94.88 107 ASP A CA 1
ATOM 798 C C . ASP A 1 107 ? -3.268 12.760 -4.381 1.00 94.88 107 ASP A C 1
ATOM 800 O O . ASP A 1 107 ? -4.211 13.234 -5.016 1.00 94.88 107 ASP A O 1
ATOM 804 N N . GLY A 1 108 ? -2.209 13.514 -4.055 1.00 94.25 108 GLY A N 1
ATOM 805 C CA . GLY A 1 108 ? -2.076 14.946 -4.341 1.00 94.25 108 GLY A CA 1
ATOM 806 C C . GLY A 1 108 ? -2.779 15.879 -3.344 1.00 94.25 108 GLY A C 1
ATOM 807 O O . GLY A 1 108 ? -2.563 17.090 -3.401 1.00 94.25 108 GLY A O 1
ATOM 808 N N . LYS A 1 109 ? -3.586 15.352 -2.415 1.00 92.50 109 LYS A N 1
ATOM 809 C CA . LYS A 1 109 ? -4.229 16.108 -1.321 1.00 92.50 109 LYS A CA 1
ATOM 810 C C . LYS A 1 109 ? -3.697 15.700 0.048 1.00 92.50 109 LYS A C 1
ATOM 812 O O . LYS A 1 109 ? -3.506 16.546 0.917 1.00 92.50 109 LYS A O 1
ATOM 817 N N . SER A 1 110 ? -3.469 14.409 0.217 1.00 91.38 110 SER A N 1
ATOM 818 C CA . SER A 1 110 ? -3.011 13.744 1.424 1.00 91.38 110 SER A CA 1
ATOM 819 C C . SER A 1 110 ? -1.824 12.848 1.092 1.00 91.38 110 SER A C 1
ATOM 821 O O . SER A 1 110 ? -1.605 12.455 -0.059 1.00 91.38 110 SER A O 1
ATOM 823 N N . SER A 1 111 ? -1.066 12.501 2.127 1.00 94.12 111 SER A N 1
ATOM 824 C CA . SER A 1 111 ? 0.028 11.544 2.022 1.00 94.12 111 SER A CA 1
ATOM 825 C C . SER A 1 111 ? 0.017 10.609 3.219 1.00 94.12 111 SER A C 1
ATOM 827 O O . SER A 1 111 ? -0.331 11.014 4.329 1.00 94.12 111 SER A O 1
ATOM 829 N N . TRP A 1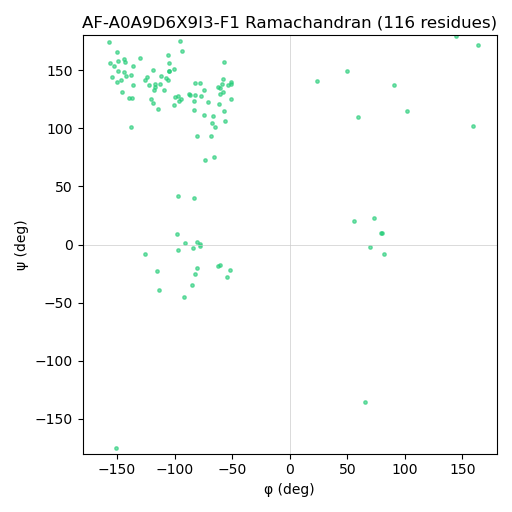 112 ? 0.411 9.362 2.994 1.00 95.50 112 TRP A N 1
ATOM 830 C CA . TRP A 1 112 ? 0.557 8.356 4.039 1.00 95.50 112 TRP A CA 1
ATOM 831 C C . TRP A 1 112 ? 1.748 7.457 3.735 1.00 95.50 112 TRP A C 1
ATOM 833 O O . TRP A 1 112 ? 2.230 7.386 2.605 1.00 95.50 112 TRP A O 1
ATOM 843 N N . VAL A 1 113 ? 2.241 6.794 4.774 1.00 96.56 113 VAL A N 1
ATOM 844 C CA . VAL A 1 113 ? 3.390 5.897 4.685 1.00 96.56 113 VAL A CA 1
ATOM 845 C C . VAL A 1 113 ? 2.934 4.500 5.059 1.00 96.56 113 VAL A C 1
ATOM 847 O O . VAL A 1 113 ? 2.225 4.329 6.057 1.00 96.56 113 VAL A O 1
ATOM 850 N N . LEU A 1 114 ? 3.324 3.524 4.245 1.00 96.81 114 LEU A N 1
ATOM 851 C CA . LEU A 1 114 ? 3.199 2.113 4.558 1.00 96.81 114 LEU A CA 1
ATOM 852 C C . LEU A 1 114 ? 4.535 1.615 5.098 1.00 96.81 114 LEU A C 1
ATOM 854 O O . LEU A 1 114 ? 5.587 1.789 4.474 1.00 96.81 114 LEU A O 1
ATOM 858 N N . GLU A 1 115 ? 4.473 0.976 6.253 1.00 96.62 115 GLU A N 1
ATOM 859 C CA . GLU A 1 115 ? 5.612 0.347 6.900 1.00 96.62 115 GLU A CA 1
ATOM 860 C C . GLU A 1 115 ? 5.499 -1.164 6.760 1.00 96.62 115 GLU A C 1
ATOM 862 O O . GLU A 1 115 ? 4.404 -1.728 6.815 1.00 96.62 115 GLU A O 1
ATOM 867 N N . ARG A 1 116 ? 6.641 -1.815 6.548 1.00 93.56 116 ARG A N 1
ATOM 868 C CA . ARG A 1 116 ? 6.703 -3.266 6.454 1.00 93.56 116 ARG A CA 1
ATOM 869 C C . ARG A 1 116 ? 6.620 -3.856 7.857 1.00 93.56 116 ARG A C 1
ATOM 871 O O . ARG A 1 116 ? 7.392 -3.469 8.736 1.00 93.56 116 ARG A O 1
ATOM 878 N N . THR A 1 117 ? 5.698 -4.788 8.061 1.00 83.94 117 THR A N 1
ATOM 879 C CA . THR A 1 117 ? 5.638 -5.543 9.315 1.00 83.94 117 THR A CA 1
ATOM 880 C C . THR A 1 117 ? 6.783 -6.568 9.327 1.00 83.94 117 THR A C 1
ATOM 882 O O . THR A 1 117 ? 6.987 -7.219 8.297 1.00 83.94 117 THR A O 1
ATOM 885 N N . PRO A 1 118 ? 7.551 -6.684 10.430 1.00 66.69 118 PRO A N 1
ATOM 886 C CA . PRO A 1 118 ? 8.624 -7.672 10.572 1.00 66.69 118 PRO A CA 1
ATOM 887 C C . PRO A 1 118 ? 8.170 -9.123 10.392 1.00 66.69 118 PRO A C 1
ATOM 889 O O . PRO A 1 118 ? 7.008 -9.430 10.748 1.00 66.69 118 PRO A O 1
#

pLDDT: mean 81.7, std 20.32, range [38.09, 97.88]

Mean predicted aligned error: 10.84 Å

Solvent-accessible surface area (backbone atoms only — not comparable to full-atom values): 7188 Å² total; per-residue (Å²): 137,91,82,84,89,85,85,86,81,88,77,87,81,75,84,75,79,76,72,86,76,62,80,77,55,76,71,77,73,93,67,60,42,44,36,34,33,91,83,59,45,40,33,26,38,29,61,76,52,36,21,26,24,69,46,57,83,42,95,90,54,52,69,68,39,77,42,35,38,49,42,45,72,57,94,76,55,29,28,37,32,39,33,57,43,79,87,77,46,77,43,63,33,41,37,34,56,44,97,88,66,32,35,44,36,33,60,87,84,55,72,53,57,36,41,64,60,132

Secondary structure (DSSP, 8-state):
---------------------PPPPP--STT-EEEE-TTTSEEEEEETTEEEEEEES-TT--TT-EEEEEEE-SSSSEEEEEEE-TTSSEEEEEEEE-TTS-EEEE-SS-EEEEEE--

Radius of gyration: 22.29 Å; Cα contacts (8 Å, |Δi|>4): 213; chains: 1; bounding box: 55×28×78 Å

Foldseek 3Di:
DDDDDDDYDDDPDDPPPPDPCDPFPWDDDDQAAWKDFPQAQFIWGDDTQWIFTCGGPDPVHDGRDTFKGWTDPDPQQKIWIWGQGPVRDIAIWIWHQDPVRKIWIDSPPDITIIDGDD

Nearest PDB structures (foldseek):
  7snt-assembly1_A  TM=3.891E-01  e=1.433E-01  Oplophorus gracilirostris
  7snt-assembly2_B  TM=3.702E-01  e=1.103E-01  Oplophorus gracilirostris
  7mjb-assembly2_B  TM=4.092E-01  e=2.298E-01  Oplophorus gracilirostris
  7mjb-assembly1_A  TM=3.867E-01  e=1.360E-01  Oplophorus gracilirostris
  5ibo-assembly2_B  TM=3.915E-01  e=2.421E-01  Oplophorus gracilirostris

Sequence (118 aa):
MRTLLVLALCAALGAAACGTGGPPPPISGPFDGIWTSPHLGYDFMIDGPVGKAISSSRATIHRDDQVFQMVAIDDDMRFSGKQLLPDGAWHEFVGELKYDGKIYCSDGKSSWVLERTP

=== Feature glossary ===
Legend for the data blocks above and below:

— What the protein is —

Sequence gives the chain of amino acids in standard one-letter code (A=alanine, C=cysteine, …, Y=tyrosine), read N→C. It is the only feature that is directly encoded by the gene; all structural features are derived from the folded form of this sequence.

The annotation block draws on four external resources. InterPro: which protein families and domains the sequence belongs to. GO: standardized terms for what the protein does, what process it participates in, and where in the cell it acts. CATH: which structural fold it has in the CATH hierarchy. Organism: the species of origin.

— Where its atoms are —

Atomic coordinates in PDBx/mmCIF format — the same representation the Protein Data Bank distributes. Each line of the _atom_site loop places one backbone atom in Cartesian space (units: ångströms, origin: arbitrary).

Six rendered views show the 3D structure from the faces of a cube — i.e. along ±x, ±y, ±z. Rendering representation is drawn randomly per protein from cartoon (secondary-structure ribbons), sticks (backbone bonds), or molecular surface; coloring is either N→C rainbow (blue at the N-terminus through red at the C-terminus) or one color per chain.

— Local backbone conformation —

DSSP 8-state secondary structure assigns each residue one of H (α-helix), G (3₁₀-helix), I (π-helix), E (extended β-strand), B (isolated β-bridge), T (hydrogen-bonded turn), S (bend), or '-' (coil). The assignment is computed from backbone hydrogen-bond geometry via the Kabsch–Sander algorithm.

P-SEA three-state annotation labels each residue as helix, strand, or coil based purely on the geometry of the Cα trace. It serves as a fallback when the full backbone (and thus DSSP) is unavailable.

φ (phi) and ψ (psi) are the two rotatable backbone dihedrals per residue: φ is the C(i-1)–N–Cα–C torsion, ψ is the N–Cα–C–N(i+1) torsion, both in degrees on (−180°, 180°]. α-helical residues cluster near (−60°, −45°); β-strand residues near (−120°, +130°). A Ramachandran plot is simply a scatter of (φ, ψ) for every residue.

— Global shape and packing —

Radius of gyration (Rg) is the root-mean-square distance of Cα atoms from their centroid — a single number for overall size and compactness. A globular domain of N residues has Rg ≈ 2.2·N^0.38 Å; an extended or disordered chain has a much larger Rg. The Cα contact count is the number of residue pairs whose Cα atoms are within 8 Å and are more than four positions apart in sequence — a standard proxy for tertiary packing density. The bounding box is the smallest axis-aligned box enclosing all Cα atoms.

Accessible surface area quantifies burial. A residue with SASA near zero is packed into the hydrophobic core; one with SASA >100 Å² sits on the surface. Computed here via the Shrake–Rupley numerical algorithm with a 1.4 Å probe.

The contact map is a binary N×N matrix image: pixel (i, j) is dark where Cα_i and Cα_j are within 8 Å and |i−j|>4. Because the |i−j|>4 filter removes local helical contacts, off-diagonal stripes parallel to the main diagonal indicate parallel β-sheets; stripes perpendicular to it indicate antiparallel β-sheets. The Ramachandran plot scatters every residue's (φ, ψ) pair against the sterically allowed regions. The PAE heatmap renders the predicted-aligned-error matrix.

— Structural neighborhood —

A 3Di character summarizes, for each residue, the relative orientation of the Cα frame of its nearest spatial neighbor. Because it encodes fold topology rather than chemistry, 3Di alignments detect remote structural similarity that sequence alignment misses.

Structural nearest neighbors (via Foldseek easy-search vs the PDB). Reported per hit: target PDB id, E-value, and alignment TM-score. A TM-score above ~0.5 is the conventional threshold for 'same fold'.

— Confidence and disorder —

For AlphaFold models, the B-factor field carries pLDDT — the model's own estimate of local accuracy on a 0–100 scale. Regions with pLDDT<50 should be treated as essentially unmodeled; they often correspond to intrinsically disordered segments.

B-factor (Debye–Waller factor) reflects atomic displacement in the crystal lattice. It is an experimental observable (units Å²), not a prediction; low values mean the atom is pinned down, high values mean it moves or is heterogeneous across the crystal.

Predicted A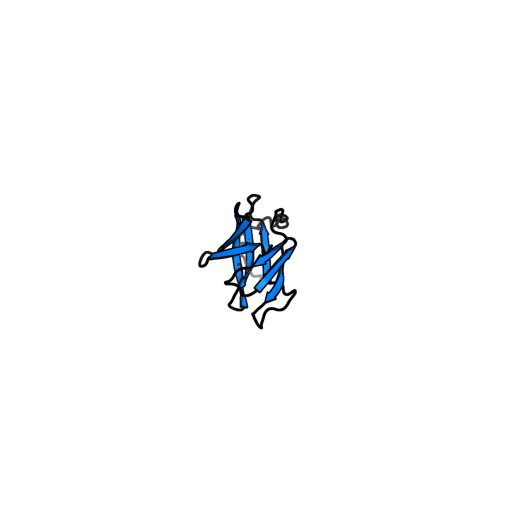ligned Error (PAE) is an AlphaFold confidence matrix: entry (i, j) is the expected error in the position of residue j, in ångströms, when the prediction is superimposed on the true structure at residue i. Low PAE within a block of residues means that block is internally rigid and well-predicted; high PAE between two blocks means their relative placement is uncertain even if each block individually is confident.